Protein AF-A0A949XPD2-F1 (afdb_monomer_lite)

pLDDT: mean 75.07, std 17.05, range [39.0, 92.44]

Structure (mmCIF, N/CA/C/O backbone):
data_AF-A0A949XPD2-F1
#
_entry.id   AF-A0A949XPD2-F1
#
loop_
_atom_site.group_PDB
_atom_site.id
_atom_site.type_symbol
_atom_site.label_atom_id
_atom_site.label_alt_id
_atom_site.label_comp_id
_atom_site.label_asym_id
_atom_site.label_entity_id
_atom_site.label_seq_id
_atom_site.pdbx_PDB_ins_code
_atom_site.Cartn_x
_atom_site.Cartn_y
_atom_site.Cartn_z
_atom_site.occupancy
_atom_site.B_iso_or_equiv
_atom_site.auth_seq_id
_atom_site.auth_comp_id
_atom_site.auth_asym_id
_atom_site.auth_atom_id
_atom_site.pdbx_PDB_model_num
ATOM 1 N N . MET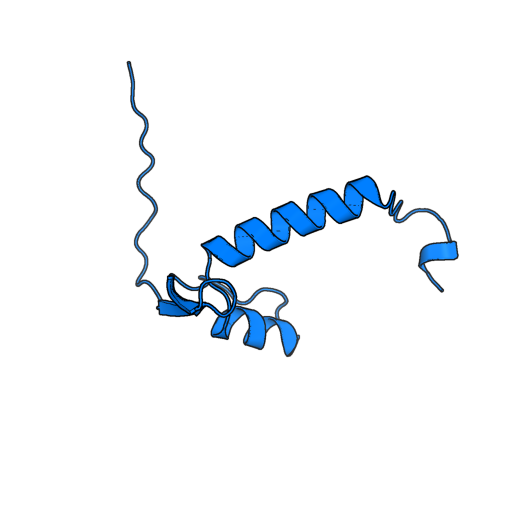 A 1 1 ? 12.742 22.013 25.578 1.00 39.59 1 MET A N 1
ATOM 2 C CA . MET A 1 1 ? 12.656 20.818 24.714 1.00 39.59 1 MET A CA 1
ATOM 3 C C . MET A 1 1 ? 11.257 20.798 24.117 1.00 39.59 1 MET A C 1
ATOM 5 O O . MET A 1 1 ? 10.322 20.445 24.819 1.00 39.59 1 MET A O 1
ATOM 9 N N . ALA A 1 2 ? 11.082 21.317 22.900 1.00 39.00 2 ALA A N 1
ATOM 10 C CA . ALA A 1 2 ? 9.775 21.375 22.246 1.00 39.00 2 ALA A CA 1
ATOM 11 C C . ALA A 1 2 ? 9.547 20.063 21.487 1.00 39.00 2 ALA A C 1
ATOM 13 O O . ALA A 1 2 ? 10.148 19.832 20.441 1.00 39.00 2 ALA A O 1
ATOM 14 N N . ALA A 1 3 ? 8.721 19.185 22.053 1.00 48.16 3 ALA A N 1
ATOM 15 C CA . ALA A 1 3 ? 8.180 18.040 21.341 1.00 48.16 3 ALA A CA 1
ATOM 16 C C . ALA A 1 3 ? 7.072 18.548 20.410 1.00 48.16 3 ALA A C 1
ATOM 18 O O . ALA A 1 3 ? 5.914 18.655 20.803 1.00 48.16 3 ALA A O 1
ATOM 19 N N . SER A 1 4 ? 7.435 18.904 19.179 1.00 41.62 4 SER A N 1
ATOM 20 C CA . SER A 1 4 ? 6.470 19.144 18.106 1.00 41.62 4 SER A CA 1
ATOM 21 C C . SER A 1 4 ? 5.981 17.795 17.586 1.00 41.62 4 SER A C 1
ATOM 23 O O . SER A 1 4 ? 6.397 17.331 16.529 1.00 41.62 4 SER A O 1
ATOM 25 N N . THR A 1 5 ? 5.125 17.126 18.358 1.00 41.94 5 THR A N 1
ATOM 26 C CA . THR A 1 5 ? 4.318 16.018 17.848 1.00 41.94 5 THR A CA 1
ATOM 27 C C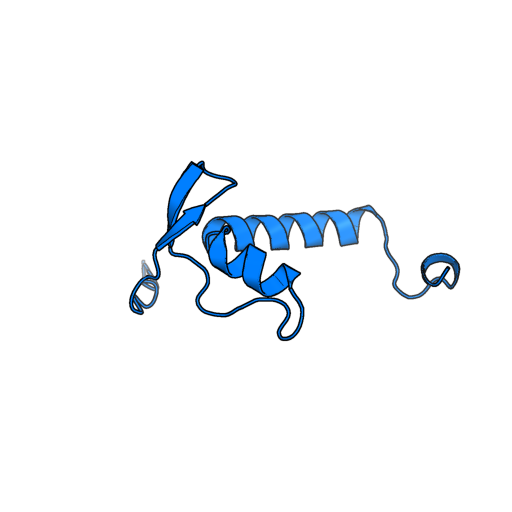 . THR A 1 5 ? 3.219 16.626 16.989 1.00 41.94 5 THR A C 1
ATOM 29 O O . THR A 1 5 ? 2.151 16.988 17.482 1.00 41.94 5 THR A O 1
ATOM 32 N N . SER A 1 6 ? 3.502 16.791 15.702 1.00 43.31 6 SER A N 1
ATOM 33 C CA . SER A 1 6 ? 2.489 16.961 14.669 1.00 43.31 6 SER A CA 1
ATOM 34 C C . SER A 1 6 ? 1.598 15.714 14.672 1.00 43.31 6 SER A C 1
ATOM 36 O O . SER A 1 6 ? 1.901 14.705 14.039 1.00 43.31 6 SER A O 1
ATOM 38 N N . GLY A 1 7 ? 0.523 15.760 15.463 1.00 55.12 7 GLY A N 1
ATOM 39 C CA . GLY A 1 7 ? -0.529 14.747 15.447 1.00 55.12 7 GLY A CA 1
ATOM 40 C C . GLY A 1 7 ? -1.130 14.682 14.041 1.00 55.12 7 GLY A C 1
ATOM 41 O O . GLY A 1 7 ? -1.466 15.735 13.493 1.00 55.12 7 GLY A O 1
ATOM 42 N N . PRO A 1 8 ? -1.215 13.501 13.409 1.00 55.75 8 PRO A N 1
ATOM 43 C CA . PRO A 1 8 ? -1.716 13.425 12.053 1.00 55.75 8 PRO A CA 1
ATOM 44 C C . PRO A 1 8 ? -3.240 13.585 12.066 1.00 55.75 8 PRO A C 1
ATOM 46 O O . PRO A 1 8 ? -3.951 12.843 12.734 1.00 55.75 8 PRO A O 1
ATOM 49 N N . ASP A 1 9 ? -3.688 14.598 11.329 1.00 53.72 9 ASP A N 1
ATOM 50 C CA . ASP A 1 9 ? -5.020 14.831 10.764 1.00 53.72 9 ASP A CA 1
ATOM 51 C C . ASP A 1 9 ? -5.870 13.545 10.646 1.00 53.72 9 ASP A C 1
ATOM 53 O O . ASP A 1 9 ? -5.715 12.765 9.703 1.00 53.72 9 ASP A O 1
ATOM 57 N N . VAL A 1 10 ? -6.763 13.315 11.617 1.00 51.88 10 VAL A N 1
ATOM 58 C CA . VAL A 1 10 ? -7.752 12.224 11.598 1.00 51.88 10 VAL A CA 1
ATOM 59 C C . VAL A 1 10 ? -8.937 12.674 10.741 1.00 51.88 10 VAL A C 1
ATOM 61 O O . VAL A 1 10 ? -9.968 13.127 11.238 1.00 51.88 10 VAL A O 1
ATOM 64 N N . LYS A 1 11 ? -8.773 12.590 9.421 1.00 61.50 11 LYS A N 1
ATOM 65 C CA . LYS A 1 11 ? -9.901 12.508 8.479 1.00 61.50 11 LYS A CA 1
ATOM 66 C C . LYS A 1 11 ? -10.542 11.122 8.602 1.00 61.50 11 LYS A C 1
ATOM 68 O O . LYS A 1 11 ? -9.836 10.202 9.009 1.00 61.50 11 LYS A O 1
ATOM 73 N N . PRO A 1 12 ? -11.849 10.949 8.309 1.00 56.03 12 PRO A N 1
ATOM 74 C CA . PRO A 1 12 ? -12.563 9.693 8.552 1.00 56.03 12 PRO A CA 1
ATOM 75 C C . PRO A 1 12 ? -11.800 8.525 7.923 1.00 56.03 12 PRO A C 1
ATOM 77 O O . PRO A 1 12 ? -11.749 8.384 6.703 1.00 56.03 12 PRO A O 1
ATOM 80 N N . GLU A 1 13 ? -11.141 7.743 8.780 1.00 64.88 13 GLU A N 1
ATOM 81 C CA . GLU A 1 13 ? -10.181 6.724 8.373 1.00 64.88 13 GLU A CA 1
ATOM 82 C C . GLU A 1 13 ? -10.915 5.624 7.617 1.00 64.88 13 GLU A C 1
ATOM 84 O O . GLU A 1 13 ? -11.545 4.740 8.203 1.00 64.88 13 GLU A O 1
ATOM 89 N N . ARG A 1 14 ? -10.825 5.669 6.287 1.00 79.81 14 ARG A N 1
ATOM 90 C CA . ARG A 1 14 ? -11.178 4.537 5.442 1.00 79.81 14 ARG A CA 1
ATOM 91 C C . ARG A 1 14 ? -10.252 3.393 5.822 1.00 79.81 14 ARG A C 1
ATOM 93 O O . ARG A 1 14 ? -9.062 3.449 5.536 1.00 79.81 14 ARG A O 1
ATOM 100 N N . LYS A 1 15 ? -10.777 2.367 6.482 1.00 87.62 15 LYS A N 1
ATOM 101 C CA . LYS A 1 15 ? -10.013 1.158 6.799 1.00 87.62 15 LYS A CA 1
ATOM 102 C C . LYS A 1 15 ? -10.014 0.234 5.592 1.00 87.62 15 LYS A C 1
ATOM 104 O O . LYS A 1 15 ? -11.051 0.018 4.973 1.00 87.62 15 LYS A O 1
ATOM 109 N N . VAL A 1 16 ? -8.846 -0.301 5.265 1.00 90.75 16 VAL A N 1
ATOM 110 C CA . VAL A 1 16 ? -8.666 -1.292 4.203 1.00 90.75 16 VAL A CA 1
ATOM 111 C C . VAL A 1 16 ? -7.940 -2.500 4.765 1.00 90.75 16 VAL A C 1
ATOM 113 O O . VAL A 1 16 ? -7.095 -2.381 5.659 1.00 90.75 16 VAL A O 1
ATOM 116 N N . PHE A 1 17 ? -8.252 -3.675 4.228 1.00 91.50 17 PHE A N 1
ATOM 117 C CA . PHE A 1 17 ? -7.503 -4.877 4.551 1.00 91.50 17 PHE A CA 1
ATOM 118 C C . PHE A 1 17 ? -6.186 -4.855 3.776 1.00 91.50 17 PHE A C 1
ATOM 120 O O . PHE A 1 17 ? -6.145 -5.113 2.575 1.00 91.50 17 PHE A O 1
ATOM 127 N N . CYS A 1 18 ? -5.099 -4.493 4.456 1.00 91.69 18 CYS A N 1
ATOM 128 C CA . CYS A 1 18 ? -3.821 -4.312 3.790 1.00 91.69 18 CYS A CA 1
ATOM 129 C C . CYS A 1 18 ? -3.221 -5.664 3.403 1.00 91.69 18 CYS A C 1
ATOM 131 O O . CYS A 1 18 ? -2.797 -6.410 4.281 1.00 91.69 18 CYS A O 1
ATOM 133 N N . VAL A 1 19 ? -3.056 -5.939 2.107 1.00 91.19 19 VAL A N 1
ATOM 134 C CA . VAL A 1 19 ? -2.484 -7.213 1.622 1.00 91.19 19 VAL A CA 1
ATOM 135 C C . VAL A 1 19 ? -1.070 -7.481 2.142 1.00 91.19 19 VAL A C 1
ATOM 137 O O . VAL A 1 19 ? -0.712 -8.627 2.385 1.00 91.19 19 VAL A O 1
ATOM 140 N N . LYS A 1 20 ? -0.277 -6.426 2.376 1.00 86.69 20 LYS A N 1
ATOM 141 C CA . LYS A 1 20 ? 1.096 -6.543 2.894 1.00 86.69 20 LYS A CA 1
ATOM 142 C C . LYS A 1 20 ? 1.171 -6.922 4.377 1.00 86.69 20 LYS A C 1
ATOM 144 O O . LYS A 1 20 ? 2.060 -7.669 4.764 1.00 86.69 20 LYS A O 1
ATOM 149 N N . PHE A 1 21 ? 0.262 -6.400 5.199 1.00 88.81 21 PHE A N 1
ATOM 150 C CA . PHE A 1 21 ? 0.264 -6.621 6.651 1.00 88.81 21 PHE A CA 1
ATOM 151 C C . PHE A 1 21 ? -0.802 -7.621 7.108 1.00 88.81 21 PHE A C 1
ATOM 153 O O . PHE A 1 21 ? -0.842 -7.964 8.285 1.00 88.81 21 PHE A O 1
ATOM 160 N N . GLN A 1 22 ? -1.676 -8.048 6.192 1.00 91.12 22 GLN A N 1
ATOM 161 C CA . GLN A 1 22 ? -2.809 -8.946 6.420 1.00 91.12 22 GLN A CA 1
ATOM 162 C C . GLN A 1 22 ? -3.677 -8.551 7.624 1.00 91.12 22 GLN A C 1
ATOM 164 O O . GLN A 1 22 ? -4.149 -9.396 8.380 1.00 91.12 22 GLN A O 1
ATOM 169 N N . ARG A 1 23 ? -3.876 -7.244 7.809 1.00 91.00 23 ARG A N 1
ATOM 170 C CA . ARG A 1 23 ? -4.695 -6.664 8.879 1.00 91.00 23 ARG A CA 1
ATOM 171 C C . ARG A 1 23 ? -5.386 -5.396 8.398 1.00 91.00 23 ARG A C 1
ATOM 173 O O . ARG A 1 23 ? -4.932 -4.759 7.443 1.00 91.00 23 ARG A O 1
ATOM 180 N N . GLU A 1 24 ? -6.469 -5.031 9.071 1.00 90.19 24 GLU A N 1
ATOM 181 C CA . GLU A 1 24 ? -7.178 -3.779 8.822 1.00 90.19 24 GLU A CA 1
ATOM 182 C C . GLU A 1 24 ? -6.345 -2.593 9.298 1.00 90.19 24 GLU A C 1
ATOM 184 O O . GLU A 1 24 ? -5.943 -2.516 10.459 1.00 90.19 24 GLU A O 1
ATOM 189 N N . MET A 1 25 ? -6.071 -1.671 8.382 1.00 89.88 25 MET A N 1
ATOM 190 C CA . MET A 1 25 ? -5.264 -0.480 8.632 1.00 89.88 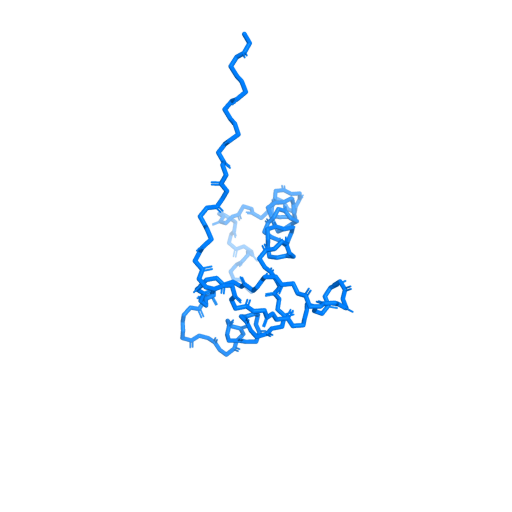25 MET A CA 1
ATOM 191 C C . MET A 1 25 ? -5.864 0.720 7.895 1.00 89.88 25 MET A C 1
ATOM 193 O O . MET A 1 25 ? -6.658 0.524 6.971 1.00 89.88 25 MET A O 1
ATOM 197 N N . PRO A 1 26 ? -5.485 1.959 8.251 1.00 90.94 26 PRO A N 1
ATOM 198 C CA . PRO A 1 26 ? -5.882 3.136 7.488 1.00 90.94 26 PRO A CA 1
ATOM 199 C C . PRO A 1 26 ? -5.433 3.026 6.023 1.00 90.94 26 PRO A C 1
ATOM 201 O O . PRO A 1 26 ? -4.253 2.826 5.719 1.00 90.94 26 PRO A O 1
ATOM 204 N N . GLY A 1 27 ? -6.399 3.128 5.118 1.00 89.94 27 GLY A N 1
ATOM 205 C CA . GLY A 1 27 ? -6.243 3.168 3.670 1.00 89.94 27 GLY A CA 1
ATOM 206 C C . GLY A 1 27 ? -5.744 4.516 3.171 1.00 89.94 27 GLY A C 1
ATOM 207 O O . GLY A 1 27 ? -5.554 5.457 3.942 1.00 89.94 27 GLY A O 1
ATOM 208 N N . LEU A 1 28 ? -5.496 4.595 1.866 1.00 87.88 28 LEU A N 1
ATOM 209 C CA . LEU A 1 28 ? -5.122 5.852 1.223 1.00 87.88 28 LEU A CA 1
ATOM 210 C C . LEU A 1 28 ? -6.307 6.825 1.216 1.00 87.88 28 LEU A C 1
ATOM 212 O O . LEU A 1 28 ? -7.463 6.413 1.099 1.00 87.88 28 LEU A O 1
ATOM 216 N N . ASP A 1 29 ? -5.989 8.116 1.301 1.00 85.25 29 ASP A N 1
ATOM 217 C CA . ASP A 1 29 ? -6.959 9.209 1.196 1.00 85.25 29 ASP A CA 1
ATOM 218 C C . ASP A 1 29 ? -7.420 9.416 -0.259 1.00 85.25 29 ASP A C 1
ATOM 220 O O . ASP A 1 29 ? -8.572 9.759 -0.513 1.00 85.25 29 ASP A O 1
ATOM 224 N N . GLU A 1 30 ? -6.531 9.141 -1.215 1.00 84.38 30 GLU A N 1
ATOM 225 C CA . GLU A 1 30 ? -6.714 9.363 -2.649 1.00 84.38 30 GLU A CA 1
ATOM 226 C C . GLU A 1 30 ? -6.228 8.158 -3.466 1.00 84.38 30 GLU A C 1
ATOM 228 O O . GLU A 1 30 ? -5.343 7.411 -3.038 1.00 84.38 30 GLU A O 1
ATOM 233 N N . VAL A 1 31 ? -6.831 7.949 -4.637 1.00 84.94 31 VAL A N 1
ATOM 234 C CA . VAL A 1 31 ? -6.459 6.863 -5.549 1.00 84.94 31 VAL A CA 1
ATOM 235 C C . VAL A 1 31 ? -5.148 7.241 -6.250 1.00 84.94 31 VAL A C 1
ATOM 237 O O . VAL A 1 31 ? -5.119 8.235 -6.976 1.00 84.94 31 VAL A O 1
ATOM 240 N N . PRO A 1 32 ? -4.052 6.479 -6.078 1.00 77.94 32 PRO A N 1
ATOM 241 C CA . PRO A 1 32 ? -2.834 6.725 -6.838 1.00 77.94 32 PRO A CA 1
ATOM 242 C C . PRO A 1 32 ? -3.054 6.295 -8.292 1.00 77.94 32 PRO A C 1
ATOM 244 O O . PRO A 1 32 ? -3.663 5.259 -8.520 1.00 77.94 32 PRO A O 1
ATOM 247 N N . PHE A 1 33 ? -2.524 7.034 -9.271 1.00 76.38 33 PHE A N 1
ATOM 248 C CA . PHE A 1 33 ? -2.732 6.772 -10.709 1.00 76.38 33 PHE A CA 1
ATOM 249 C C . PHE A 1 33 ? -4.204 6.862 -11.146 1.00 76.38 33 PHE A C 1
ATOM 251 O O . PHE A 1 33 ? -4.822 5.866 -11.536 1.00 76.38 33 PHE A O 1
ATOM 258 N N . ASP A 1 34 ? -4.747 8.079 -11.095 1.00 75.75 34 A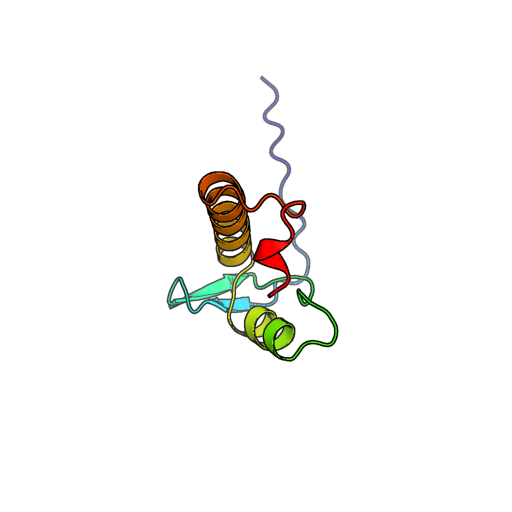SP A N 1
ATOM 259 C CA . ASP A 1 34 ? -6.098 8.381 -11.568 1.00 75.75 34 ASP A CA 1
ATOM 260 C C . ASP A 1 34 ? -6.299 7.924 -13.029 1.00 75.75 34 ASP A C 1
ATOM 262 O O . ASP A 1 34 ? -5.429 8.109 -13.884 1.00 75.75 34 ASP A O 1
ATOM 266 N N . GLY A 1 35 ? -7.418 7.249 -13.300 1.00 79.31 35 GLY A N 1
ATOM 267 C CA . GLY A 1 35 ? -7.749 6.705 -14.623 1.00 79.31 35 GLY A CA 1
ATOM 268 C C . GLY A 1 35 ? -7.165 5.324 -14.959 1.00 79.31 35 GLY A C 1
ATOM 269 O O . GLY A 1 35 ? -7.539 4.756 -15.985 1.00 79.31 35 GLY A O 1
ATOM 270 N N . HIS A 1 36 ? -6.310 4.732 -14.112 1.00 83.31 36 HIS A N 1
ATOM 271 C CA . HIS A 1 36 ? -5.766 3.387 -14.338 1.00 83.31 36 HIS A CA 1
ATOM 272 C C . HIS A 1 36 ? -6.389 2.343 -13.384 1.00 83.31 36 HIS A C 1
ATOM 274 O O . HIS A 1 36 ? -6.443 2.571 -12.173 1.00 83.31 36 HIS A O 1
ATOM 280 N N . PRO A 1 37 ? -6.786 1.139 -13.855 1.00 85.81 37 PRO A N 1
ATOM 281 C CA . PRO A 1 37 ? -7.405 0.108 -13.005 1.00 85.81 37 PRO A CA 1
ATOM 282 C C . PRO A 1 37 ? -6.486 -0.384 -11.876 1.00 85.81 37 PRO A C 1
ATOM 284 O O . PRO A 1 37 ? -6.953 -0.904 -10.862 1.00 85.81 37 PRO A O 1
ATOM 287 N N . LEU A 1 38 ? -5.170 -0.214 -12.029 1.00 85.00 38 LEU A N 1
ATOM 288 C CA . LEU A 1 38 ? -4.200 -0.521 -10.978 1.00 85.00 38 LEU A CA 1
ATOM 289 C C . LEU A 1 38 ? -4.348 0.413 -9.770 1.00 85.00 38 LEU A C 1
ATOM 291 O O . LEU A 1 38 ? -4.234 -0.049 -8.637 1.00 85.00 38 LEU A O 1
ATOM 295 N N . GLY A 1 39 ? -4.633 1.693 -10.013 1.00 87.12 39 GLY A N 1
ATOM 296 C CA . GLY A 1 39 ? -4.797 2.693 -8.968 1.00 87.12 39 GLY A CA 1
ATOM 297 C C . GLY A 1 39 ? -5.911 2.331 -8.003 1.00 87.12 39 GLY A C 1
ATOM 298 O O . GLY A 1 39 ? -5.704 2.279 -6.791 1.00 87.12 39 GLY A O 1
ATOM 299 N N . GLN A 1 40 ? -7.060 1.943 -8.559 1.00 88.00 40 GLN A N 1
ATOM 300 C CA . GLN A 1 40 ? -8.205 1.468 -7.788 1.00 88.00 40 GLN A CA 1
ATOM 301 C C . GLN A 1 40 ? -7.853 0.235 -6.942 1.00 88.00 40 GLN A C 1
ATOM 303 O O . GLN A 1 40 ? -8.153 0.183 -5.753 1.00 88.00 40 GLN A O 1
ATOM 308 N N . ARG A 1 41 ? -7.136 -0.746 -7.511 1.00 88.88 41 ARG A N 1
ATOM 309 C CA . ARG A 1 41 ? -6.718 -1.950 -6.766 1.00 88.88 41 ARG A CA 1
ATOM 310 C C . ARG A 1 41 ? -5.805 -1.618 -5.594 1.00 88.88 41 ARG A C 1
ATOM 312 O O . ARG A 1 41 ? -5.966 -2.208 -4.526 1.00 88.88 41 ARG A O 1
ATOM 319 N N . ILE A 1 42 ? -4.862 -0.697 -5.793 1.00 89.00 42 ILE A N 1
ATOM 320 C CA . ILE A 1 42 ? -3.973 -0.211 -4.735 1.00 89.00 42 ILE A CA 1
ATOM 321 C C . ILE A 1 42 ? -4.808 0.485 -3.663 1.00 89.00 42 ILE A C 1
ATOM 323 O O . ILE A 1 42 ? -4.699 0.147 -2.490 1.00 89.00 42 ILE A O 1
ATOM 327 N N . TYR A 1 43 ? -5.692 1.390 -4.070 1.00 89.50 43 TYR A N 1
ATOM 328 C CA . TYR A 1 43 ? -6.578 2.099 -3.162 1.00 89.50 43 TYR A CA 1
ATOM 329 C C . TYR A 1 43 ? -7.430 1.143 -2.312 1.00 89.50 43 TYR A C 1
ATOM 331 O O . TYR A 1 43 ? -7.601 1.392 -1.125 1.00 89.50 43 TYR A O 1
ATOM 339 N N . ASP A 1 44 ? -7.941 0.039 -2.861 1.00 89.94 44 ASP A N 1
ATOM 340 C CA . ASP A 1 44 ? -8.768 -0.940 -2.132 1.00 89.94 44 ASP A CA 1
ATOM 341 C C . ASP A 1 44 ? -7.998 -1.930 -1.248 1.00 89.94 44 ASP A C 1
ATOM 343 O O . ASP A 1 44 ? -8.539 -2.397 -0.249 1.00 89.94 44 ASP A O 1
ATOM 347 N N . ASN A 1 45 ? -6.742 -2.244 -1.572 1.00 90.81 45 ASN A N 1
ATOM 348 C CA . ASN A 1 45 ? -6.006 -3.342 -0.926 1.00 90.81 45 ASN A CA 1
ATOM 349 C C . ASN A 1 45 ? -4.748 -2.899 -0.168 1.00 90.81 45 ASN A C 1
ATOM 351 O O . ASN A 1 45 ? -4.100 -3.714 0.493 1.00 90.81 45 ASN A O 1
ATOM 355 N N . VAL A 1 46 ? -4.353 -1.632 -0.279 1.00 90.88 46 VAL A N 1
ATOM 356 C CA . VAL A 1 46 ? -3.091 -1.122 0.263 1.00 90.88 46 VAL A CA 1
ATOM 357 C C . VAL A 1 46 ? -3.373 -0.028 1.282 1.00 90.88 46 VAL A C 1
ATOM 359 O O . VAL A 1 46 ? -4.115 0.916 1.037 1.00 90.88 46 VAL A O 1
ATOM 362 N N . SER A 1 47 ? -2.761 -0.168 2.455 1.00 92.44 47 SER A N 1
ATOM 363 C CA . SER A 1 47 ? -2.803 0.857 3.499 1.00 92.44 47 SER A CA 1
ATOM 364 C C . SER A 1 47 ? -1.882 2.035 3.193 1.00 92.44 47 SER A C 1
ATOM 366 O O . SER A 1 47 ? -0.891 1.908 2.471 1.00 92.44 47 SER A O 1
ATOM 368 N N . LYS A 1 48 ? -2.148 3.169 3.841 1.00 89.81 48 LYS A N 1
ATOM 369 C CA . LYS A 1 48 ? -1.312 4.373 3.771 1.00 89.81 48 LYS A CA 1
ATOM 370 C C . LYS A 1 48 ? 0.132 4.109 4.204 1.00 89.81 48 LYS A C 1
ATOM 372 O O . LYS A 1 48 ? 1.065 4.627 3.594 1.00 89.81 48 LYS A O 1
ATOM 377 N N . GLU A 1 49 ? 0.329 3.275 5.225 1.00 88.56 49 GLU A N 1
ATOM 378 C CA . GLU A 1 49 ? 1.660 2.878 5.700 1.00 88.56 49 GLU A CA 1
ATOM 379 C C . GLU A 1 49 ? 2.387 1.989 4.682 1.00 88.56 49 GLU A C 1
ATOM 381 O O . GLU A 1 49 ? 3.523 2.279 4.308 1.00 88.56 49 GLU A O 1
ATOM 386 N N . ALA A 1 50 ? 1.714 0.960 4.156 1.00 90.19 50 ALA A N 1
ATOM 387 C CA . ALA A 1 50 ? 2.292 0.086 3.134 1.00 90.19 50 ALA A CA 1
ATOM 388 C C . ALA A 1 50 ? 2.649 0.851 1.852 1.00 90.19 50 ALA A C 1
ATOM 390 O O . ALA A 1 50 ? 3.666 0.558 1.224 1.00 90.19 50 ALA A O 1
ATOM 391 N N . TRP A 1 51 ? 1.840 1.845 1.480 1.00 90.38 51 TRP A N 1
ATOM 392 C CA . TRP A 1 51 ? 2.101 2.708 0.333 1.00 90.38 51 TRP A CA 1
ATOM 393 C C . TRP A 1 51 ? 3.358 3.557 0.511 1.00 90.38 51 TRP A C 1
ATOM 395 O O . TRP A 1 51 ? 4.181 3.613 -0.399 1.00 90.38 51 TRP A O 1
ATOM 405 N N . ARG A 1 52 ? 3.568 4.154 1.692 1.00 89.31 52 ARG A N 1
ATOM 406 C CA . ARG A 1 52 ? 4.811 4.886 1.995 1.00 89.31 52 ARG A CA 1
ATOM 407 C C . ARG A 1 52 ? 6.040 3.995 1.831 1.00 89.31 52 ARG A C 1
ATOM 409 O O . ARG A 1 52 ? 6.960 4.373 1.112 1.00 89.31 52 ARG A O 1
ATOM 416 N N . MET A 1 53 ? 6.002 2.791 2.407 1.00 88.56 53 MET A N 1
ATOM 417 C CA . MET A 1 53 ? 7.095 1.823 2.275 1.00 88.56 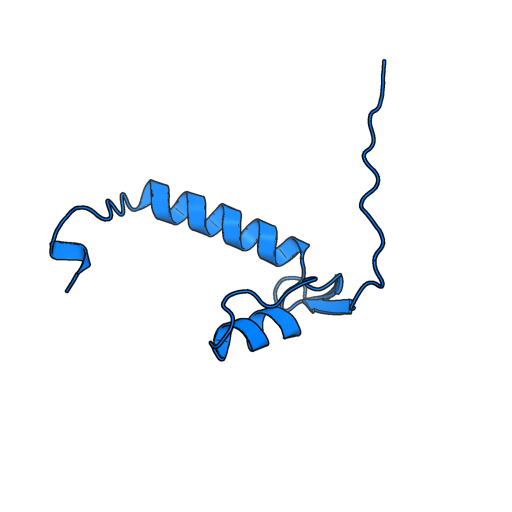53 MET A CA 1
ATOM 418 C C . MET A 1 53 ? 7.343 1.430 0.815 1.00 88.56 53 MET A C 1
ATOM 420 O O . MET A 1 53 ? 8.491 1.306 0.395 1.00 88.56 53 MET A O 1
ATOM 424 N N . LEU A 1 54 ? 6.278 1.238 0.030 1.00 87.31 54 LEU A N 1
ATOM 425 C CA . LEU A 1 54 ? 6.394 0.921 -1.391 1.00 87.31 54 LEU A CA 1
ATOM 426 C C . LEU A 1 54 ? 7.077 2.058 -2.159 1.00 87.31 54 LEU A C 1
ATOM 428 O O . LEU A 1 54 ? 7.986 1.793 -2.938 1.00 87.31 54 LEU A O 1
ATOM 432 N N . VAL A 1 55 ? 6.688 3.312 -1.912 1.00 87.69 55 VAL A N 1
ATOM 433 C CA . VAL A 1 55 ? 7.288 4.490 -2.558 1.00 87.69 55 VAL A CA 1
ATOM 434 C C . VAL A 1 55 ? 8.766 4.633 -2.191 1.00 87.69 55 VAL A C 1
ATOM 436 O O . VAL A 1 55 ? 9.584 4.925 -3.061 1.00 87.69 55 VAL A O 1
ATOM 439 N N . GLU A 1 56 ? 9.139 4.411 -0.931 1.00 88.44 56 GLU A N 1
ATOM 440 C CA . GLU A 1 56 ? 10.546 4.424 -0.511 1.00 88.44 56 GLU A CA 1
ATOM 441 C C . GLU A 1 56 ? 11.355 3.309 -1.181 1.00 88.44 56 GLU A C 1
ATOM 443 O O . GLU A 1 56 ? 12.443 3.560 -1.699 1.00 88.44 56 GLU A O 1
ATOM 448 N N . GLN A 1 57 ? 10.794 2.100 -1.260 1.00 85.81 57 GLN A N 1
ATOM 449 C CA . GLN A 1 57 ? 11.423 0.985 -1.962 1.00 85.81 57 GLN A CA 1
ATOM 450 C C . GLN 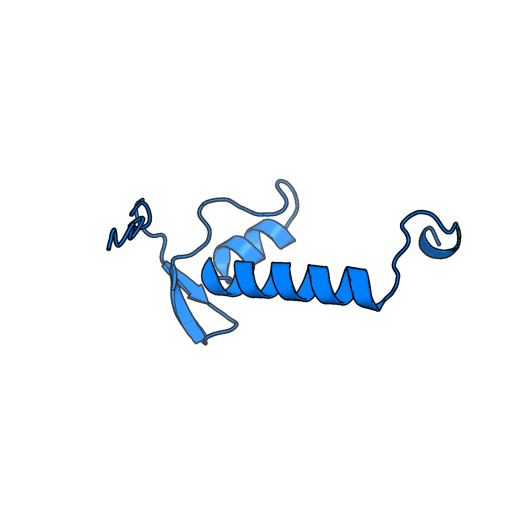A 1 57 ? 11.575 1.279 -3.464 1.00 85.81 57 GLN A C 1
ATOM 452 O O . GLN A 1 57 ? 12.628 1.015 -4.035 1.00 85.81 57 GLN A O 1
ATOM 457 N N . MET A 1 58 ? 10.563 1.876 -4.105 1.00 82.38 58 MET A N 1
ATOM 458 C CA . MET A 1 58 ? 10.635 2.290 -5.511 1.00 82.38 58 MET A CA 1
ATOM 459 C C . MET A 1 58 ? 11.719 3.342 -5.744 1.00 82.38 58 MET A C 1
ATOM 461 O O . MET A 1 58 ? 12.426 3.259 -6.743 1.00 82.38 58 MET A O 1
ATOM 465 N N . LYS A 1 59 ? 11.891 4.303 -4.828 1.00 83.69 59 LYS A N 1
ATOM 466 C CA . LYS A 1 59 ? 12.979 5.291 -4.901 1.00 83.69 59 LYS A CA 1
ATOM 467 C C . LYS A 1 59 ? 14.352 4.630 -4.812 1.00 83.69 59 LYS A C 1
ATOM 469 O O . LYS A 1 59 ? 15.229 4.973 -5.597 1.00 83.69 59 LYS A O 1
ATOM 474 N N . MET A 1 60 ? 14.529 3.681 -3.888 1.00 84.19 60 MET A N 1
ATOM 475 C CA . MET A 1 60 ? 15.778 2.924 -3.754 1.00 84.19 60 MET A CA 1
ATOM 476 C C . MET A 1 60 ? 16.083 2.139 -5.033 1.00 84.19 60 MET A C 1
ATOM 478 O O . MET A 1 60 ? 17.177 2.269 -5.565 1.00 84.19 60 MET A O 1
ATOM 482 N N . ILE A 1 61 ? 15.103 1.403 -5.566 1.00 80.75 61 ILE A N 1
ATOM 483 C CA . ILE A 1 61 ? 15.243 0.633 -6.812 1.00 80.75 61 ILE A CA 1
ATOM 484 C C . ILE A 1 61 ? 15.569 1.562 -7.988 1.00 80.75 61 ILE A C 1
ATOM 486 O O . ILE A 1 61 ? 16.497 1.295 -8.738 1.00 80.75 61 ILE A O 1
ATOM 490 N N . MET A 1 62 ? 14.859 2.680 -8.140 1.00 75.62 62 MET A N 1
ATOM 491 C CA . MET A 1 62 ? 15.114 3.639 -9.221 1.00 75.62 62 MET A CA 1
ATOM 492 C C . MET A 1 62 ? 16.536 4.216 -9.160 1.00 75.62 62 MET A C 1
ATOM 494 O O . MET A 1 62 ? 17.172 4.388 -10.198 1.00 75.62 62 MET A O 1
ATOM 498 N N . ASN A 1 63 ? 17.036 4.482 -7.949 1.00 76.06 63 ASN A N 1
ATOM 499 C CA . ASN A 1 63 ? 18.387 4.984 -7.724 1.00 76.06 63 ASN A CA 1
ATOM 500 C C . ASN A 1 63 ? 19.464 3.902 -7.933 1.00 76.06 63 ASN A C 1
ATOM 502 O O . ASN A 1 63 ? 20.504 4.188 -8.513 1.00 76.06 63 ASN A O 1
ATOM 506 N N . GLU A 1 64 ? 19.220 2.668 -7.482 1.00 67.75 64 GLU A N 1
ATOM 507 C CA . GLU A 1 64 ? 20.175 1.550 -7.554 1.00 67.75 64 GLU A CA 1
ATOM 508 C C . GLU A 1 64 ? 20.297 0.957 -8.960 1.00 67.75 64 GLU A C 1
ATOM 510 O O . GLU A 1 64 ? 21.397 0.640 -9.403 1.00 67.75 64 GLU A O 1
ATOM 515 N N . TYR A 1 65 ? 19.197 0.877 -9.711 1.00 65.00 65 TYR A N 1
ATOM 516 C CA . TYR A 1 65 ? 19.231 0.409 -11.097 1.00 65.00 65 TYR A CA 1
ATOM 517 C C . TYR A 1 65 ? 19.787 1.448 -12.075 1.00 65.00 65 TYR A C 1
ATOM 519 O O . TYR A 1 65 ? 19.813 1.169 -13.271 1.00 65.00 65 TYR A O 1
ATOM 527 N N . HIS A 1 66 ? 20.216 2.630 -11.600 1.00 59.16 66 HIS A N 1
ATOM 528 C CA . HIS A 1 66 ? 20.675 3.729 -12.451 1.00 59.16 66 HIS A CA 1
ATOM 529 C C . HIS A 1 66 ? 19.762 3.890 -13.673 1.00 59.16 66 HIS A C 1
ATOM 531 O O . HIS A 1 66 ? 20.245 3.997 -14.802 1.00 59.16 66 HIS A O 1
ATOM 537 N N . LEU A 1 67 ? 18.435 3.876 -13.463 1.00 54.47 67 LEU A N 1
ATOM 538 C CA . LEU A 1 67 ? 17.483 4.231 -14.511 1.00 54.47 67 LEU A CA 1
ATOM 539 C C . LEU A 1 67 ? 17.634 5.735 -14.756 1.00 54.47 67 LEU A C 1
ATOM 541 O O . LEU A 1 67 ? 16.842 6.572 -14.323 1.00 54.47 67 LEU A O 1
ATOM 545 N N . HIS A 1 68 ? 18.718 6.091 -15.436 1.00 49.91 68 HIS A N 1
ATOM 546 C CA . HIS A 1 68 ? 18.835 7.340 -16.134 1.00 49.91 68 HIS A CA 1
ATOM 547 C C . HIS A 1 68 ? 17.724 7.298 -17.178 1.00 49.91 68 HIS A C 1
ATOM 549 O O . HIS A 1 68 ? 17.842 6.626 -18.196 1.00 49.91 68 HIS A O 1
ATOM 555 N N . LEU A 1 69 ? 16.649 8.051 -16.947 1.00 53.06 69 LEU A N 1
ATOM 556 C CA . LEU A 1 69 ? 15.612 8.387 -17.937 1.00 53.06 69 LEU A CA 1
ATOM 557 C C . LEU A 1 69 ? 16.182 9.147 -19.166 1.00 53.06 69 LEU A C 1
ATOM 559 O O . LEU A 1 69 ? 15.467 9.893 -19.823 1.00 53.06 69 LEU A O 1
ATOM 563 N N . GLY A 1 70 ? 17.483 9.028 -19.436 1.00 54.88 70 GLY A N 1
ATOM 564 C CA . GLY A 1 70 ? 18.235 9.745 -20.455 1.00 54.88 70 GLY A CA 1
ATOM 565 C C . GLY A 1 70 ? 19.145 8.856 -21.303 1.00 54.88 70 GLY A C 1
ATOM 566 O O . GLY A 1 70 ? 19.941 9.406 -22.059 1.00 54.88 70 GLY A O 1
ATOM 567 N N . THR A 1 71 ? 19.062 7.524 -21.209 1.00 53.66 71 THR A N 1
ATOM 568 C CA . THR A 1 71 ? 19.663 6.631 -22.213 1.00 53.66 71 THR A CA 1
ATOM 569 C C . THR A 1 71 ? 18.574 6.036 -23.116 1.00 53.66 71 THR A C 1
ATOM 571 O O . THR A 1 71 ? 17.574 5.526 -22.605 1.00 53.66 71 THR A O 1
ATOM 574 N N . PRO A 1 72 ? 18.742 6.104 -24.453 1.00 54.84 72 PRO A N 1
ATOM 575 C CA . PRO A 1 72 ? 17.732 5.687 -25.432 1.00 54.84 72 PRO A CA 1
ATOM 576 C C . PRO A 1 72 ? 17.356 4.198 -25.349 1.00 54.84 72 PRO A C 1
ATOM 578 O O . PRO A 1 72 ? 16.283 3.829 -25.808 1.00 54.84 72 PRO A O 1
ATOM 581 N N . GLU A 1 73 ? 18.170 3.362 -24.701 1.00 54.66 73 GLU A N 1
ATOM 582 C CA . GLU A 1 73 ? 17.880 1.940 -24.454 1.00 54.66 73 GLU A CA 1
ATOM 583 C C . GLU A 1 73 ? 16.733 1.690 -23.454 1.00 54.66 73 GLU A C 1
ATOM 585 O O . GLU A 1 73 ? 16.204 0.587 -23.402 1.00 54.66 73 GLU A O 1
ATOM 590 N N . ALA A 1 74 ? 16.306 2.688 -22.668 1.00 52.34 74 ALA A N 1
ATOM 591 C CA . ALA A 1 74 ? 15.148 2.559 -21.770 1.00 52.34 74 ALA A CA 1
ATOM 592 C C . ALA A 1 74 ? 13.799 2.881 -22.452 1.00 52.34 74 ALA A C 1
ATOM 594 O O . ALA A 1 74 ? 12.757 2.855 -21.794 1.00 52.34 74 ALA A O 1
ATOM 595 N N . GLN A 1 75 ? 13.818 3.228 -23.746 1.00 54.94 75 GLN A N 1
ATOM 596 C CA . GLN A 1 75 ? 12.631 3.499 -24.566 1.00 54.94 75 GLN A CA 1
ATOM 597 C C . GLN A 1 75 ? 12.252 2.337 -25.505 1.00 54.94 75 GLN A C 1
ATOM 599 O O . GLN A 1 75 ? 11.332 2.515 -26.308 1.00 54.94 75 GLN A O 1
ATOM 604 N N . GLU A 1 76 ? 12.927 1.185 -25.413 1.00 46.12 76 GLU A N 1
ATOM 605 C CA . GLU A 1 76 ? 12.644 -0.025 -26.209 1.00 46.12 76 GLU A CA 1
ATOM 606 C C . GLU A 1 76 ? 11.842 -1.074 -25.425 1.00 46.12 76 GLU A C 1
ATOM 608 O O . GLU A 1 76 ? 12.171 -1.321 -24.241 1.00 46.12 76 GLU A O 1
#

Foldseek 3Di:
DDPPPPDDDCDPFPWACAPVVRHTAGFDPDQPPPPDPVSVVCRRHHHPVRVVVVVVVVVVCCVVVVPPVPDCVVVD

Secondary structure (DSSP, 8-state):
--------------EEEETTTTEEEEB-SS-SSTT-HHHHHHHHH-BHHHHHHHHHHHHHHHHHTT--TTSGGGG-

Radius of gyration: 16.61 Å; chains: 1; bounding box: 33×30×51 Å

Sequence (76 aa):
MAASTSGPDVKPERKVFCVKFQREMPGLDEVPFDGHPLGQRIYDNVSKEAWRMLVEQMKMIMNEYHLHLGTPEAQE